Protein AF-A0A926H0K3-F1 (afdb_monomer)

Radius of gyration: 23.94 Å; Cα contacts (8 Å, |Δi|>4): 27; chains: 1; bounding box: 61×42×63 Å

Secondary structure (DSSP, 8-state):
-PPPP-PPPP--HHHHHHHHHHHHHHHHHHHHHHHHHHHHHHHHHHHHHHH-HHHHT-EETTEEHHHHHHHHHHHHHHHHHHHHHHHHHHHHHHHHHHHHHHHH--

Structure (mmCIF, N/CA/C/O backbone):
data_AF-A0A926H0K3-F1
#
_entry.id   AF-A0A926H0K3-F1
#
loop_
_atom_site.group_PDB
_atom_site.id
_atom_site.type_symbol
_atom_site.label_atom_id
_atom_site.label_alt_id
_atom_site.label_comp_id
_atom_site.label_asym_id
_atom_site.label_entity_id
_atom_site.label_seq_id
_atom_site.pdbx_PDB_ins_code
_atom_site.Cartn_x
_atom_site.Cartn_y
_atom_site.Cartn_z
_atom_site.occupancy
_atom_site.B_iso_or_equiv
_atom_site.auth_seq_id
_atom_site.auth_comp_id
_atom_site.auth_asym_id
_atom_site.auth_atom_id
_atom_site.pdbx_PDB_model_num
ATOM 1 N N . MET A 1 1 ? 44.373 -32.037 -15.522 1.00 74.25 1 MET A N 1
ATOM 2 C CA . MET A 1 1 ? 44.263 -30.660 -16.043 1.00 74.25 1 MET A CA 1
ATOM 3 C C . MET A 1 1 ? 42.898 -30.154 -15.607 1.00 74.25 1 MET A C 1
ATOM 5 O O . MET A 1 1 ? 41.903 -30.671 -16.098 1.00 74.25 1 MET A O 1
ATOM 9 N N . LEU A 1 2 ? 42.830 -29.321 -14.566 1.00 75.38 2 LEU A N 1
ATOM 10 C CA . LEU A 1 2 ? 41.551 -28.773 -14.102 1.00 75.38 2 LEU A CA 1
ATOM 11 C C . LEU A 1 2 ? 41.115 -27.686 -15.096 1.00 75.38 2 LEU A C 1
ATOM 13 O O . LEU A 1 2 ? 41.982 -26.937 -15.546 1.00 75.38 2 LEU A O 1
ATOM 17 N N . PRO A 1 3 ? 39.831 -27.610 -15.486 1.00 78.00 3 PRO A N 1
ATOM 18 C CA . PRO A 1 3 ? 39.349 -26.497 -16.291 1.00 78.00 3 PRO A CA 1
ATOM 19 C C . PRO A 1 3 ? 39.615 -25.195 -15.532 1.00 78.00 3 PRO A C 1
ATOM 21 O O . PRO A 1 3 ? 39.280 -25.088 -14.352 1.00 78.00 3 PRO A O 1
ATOM 24 N N . GLU A 1 4 ? 40.247 -24.234 -16.206 1.00 79.44 4 GLU A N 1
ATOM 25 C CA . GLU A 1 4 ? 40.493 -22.900 -15.661 1.00 79.44 4 GLU A CA 1
ATOM 26 C C . GLU A 1 4 ? 39.182 -22.311 -15.104 1.00 79.44 4 GLU A C 1
ATOM 28 O O . GLU A 1 4 ? 38.129 -22.434 -15.749 1.00 79.44 4 GLU A O 1
ATOM 33 N N . PRO A 1 5 ? 39.202 -21.688 -13.912 1.00 79.88 5 PRO A N 1
ATOM 34 C CA . PRO A 1 5 ? 38.023 -21.032 -13.371 1.00 79.88 5 PRO A CA 1
ATOM 35 C C . PRO A 1 5 ? 37.562 -19.952 -14.355 1.00 79.88 5 PRO A C 1
ATOM 37 O O . PRO A 1 5 ? 38.339 -19.101 -14.782 1.00 79.88 5 PRO A O 1
ATOM 40 N N . ARG A 1 6 ? 36.280 -19.998 -14.738 1.00 77.75 6 ARG A N 1
ATOM 41 C CA . ARG A 1 6 ? 35.662 -18.996 -15.616 1.00 77.75 6 ARG A CA 1
ATOM 42 C C . ARG A 1 6 ? 35.858 -17.617 -14.980 1.00 77.75 6 ARG A C 1
ATOM 44 O O . ARG A 1 6 ? 35.232 -17.320 -13.966 1.00 77.75 6 ARG A O 1
ATOM 51 N N . GLN A 1 7 ? 36.726 -16.796 -15.566 1.00 76.19 7 GLN A N 1
ATOM 52 C CA . GLN A 1 7 ? 36.911 -15.417 -15.128 1.00 76.19 7 GLN A CA 1
ATOM 53 C C . GLN A 1 7 ? 35.569 -14.682 -15.286 1.00 76.19 7 GLN A C 1
ATOM 55 O O . GLN A 1 7 ? 34.966 -14.766 -16.363 1.00 76.19 7 GLN A O 1
ATOM 60 N N . PRO A 1 8 ? 35.059 -14.006 -14.242 1.00 72.19 8 PRO A N 1
ATOM 61 C CA . PRO A 1 8 ? 33.816 -13.257 -14.348 1.00 72.19 8 PRO A CA 1
ATOM 62 C C . PRO A 1 8 ? 33.982 -12.171 -15.413 1.00 72.19 8 PRO A C 1
ATOM 64 O O . PRO A 1 8 ? 34.919 -11.375 -15.363 1.00 72.19 8 PRO A O 1
ATOM 67 N N . THR A 1 9 ? 33.093 -12.164 -16.407 1.00 77.19 9 THR A N 1
ATOM 68 C CA . THR A 1 9 ? 33.101 -11.159 -17.471 1.00 77.19 9 THR A CA 1
ATOM 69 C C . THR A 1 9 ? 32.980 -9.767 -16.842 1.00 77.19 9 THR A C 1
ATOM 71 O O . THR A 1 9 ? 32.042 -9.544 -16.072 1.00 77.19 9 THR A O 1
ATOM 74 N N . PRO A 1 10 ? 33.900 -8.830 -17.137 1.00 77.06 10 PRO A N 1
ATOM 75 C CA . PRO A 1 10 ? 33.802 -7.464 -16.644 1.00 77.06 10 PRO A CA 1
ATOM 76 C C . PRO A 1 10 ? 32.465 -6.842 -17.061 1.00 77.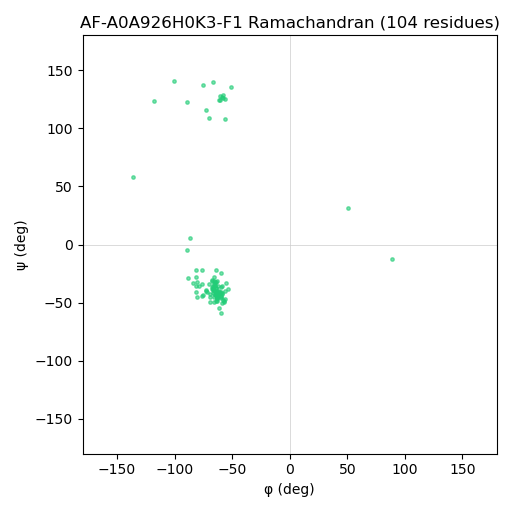06 10 PRO A C 1
ATOM 78 O O . PRO A 1 10 ? 32.115 -6.842 -18.240 1.00 77.06 10 PRO A O 1
ATOM 81 N N . ILE A 1 11 ? 31.703 -6.340 -16.088 1.00 75.56 11 ILE A N 1
ATOM 82 C CA . ILE A 1 11 ? 30.434 -5.650 -16.333 1.00 75.56 11 ILE A CA 1
ATOM 83 C C . ILE A 1 11 ? 30.757 -4.301 -16.986 1.00 75.56 11 ILE A C 1
ATOM 85 O O . ILE A 1 11 ? 31.283 -3.409 -16.322 1.00 75.56 11 ILE A O 1
ATOM 89 N N . ASP A 1 12 ? 30.456 -4.153 -18.276 1.00 84.62 12 ASP A N 1
ATOM 90 C CA . ASP A 1 12 ? 30.689 -2.906 -19.008 1.00 84.62 12 ASP A CA 1
ATOM 91 C C . ASP A 1 12 ? 29.667 -1.829 -18.580 1.00 84.62 12 ASP A C 1
ATOM 93 O O . ASP A 1 12 ? 28.463 -1.995 -18.829 1.00 84.62 12 ASP A O 1
ATOM 97 N N . PRO A 1 13 ? 30.115 -0.716 -17.958 1.00 75.38 13 PRO A N 1
ATOM 98 C CA . PRO A 1 13 ? 29.241 0.349 -17.471 1.00 75.38 13 PRO A CA 1
ATOM 99 C C . PRO A 1 13 ? 28.387 1.001 -18.568 1.00 75.38 13 PRO A C 1
ATOM 101 O O . PRO A 1 13 ? 27.302 1.500 -18.252 1.00 75.38 13 PRO A O 1
ATOM 104 N N . ALA A 1 14 ? 28.812 0.962 -19.838 1.00 77.31 14 ALA A N 1
ATOM 105 C CA . ALA A 1 14 ? 28.023 1.476 -20.958 1.00 77.31 14 ALA A CA 1
ATOM 106 C C . ALA A 1 14 ? 26.725 0.672 -21.176 1.00 77.31 14 ALA A C 1
ATOM 108 O O . ALA A 1 14 ? 25.690 1.243 -21.523 1.00 77.31 14 ALA A O 1
ATOM 109 N N . THR A 1 15 ? 26.747 -0.634 -20.896 1.00 75.62 15 THR A N 1
ATOM 110 C CA . THR A 1 15 ? 25.571 -1.524 -20.939 1.00 75.62 15 THR A CA 1
ATOM 111 C C . THR A 1 15 ? 24.735 -1.488 -19.659 1.00 75.62 15 THR A C 1
ATOM 113 O O . THR A 1 15 ? 23.511 -1.616 -19.717 1.00 75.62 15 THR A O 1
ATOM 116 N N . THR A 1 16 ? 25.353 -1.289 -18.492 1.00 76.25 16 THR A N 1
ATOM 117 C CA . THR A 1 16 ? 24.654 -1.338 -17.193 1.00 76.25 16 THR A CA 1
ATOM 118 C C . THR A 1 16 ? 23.879 -0.058 -16.888 1.00 76.25 16 THR A C 1
ATOM 120 O O . THR A 1 16 ? 22.798 -0.121 -16.306 1.00 76.25 16 THR A O 1
ATOM 123 N N . ALA A 1 17 ? 24.392 1.110 -17.287 1.00 77.81 17 ALA A N 1
ATOM 124 C CA . ALA A 1 17 ? 23.756 2.403 -17.026 1.00 77.81 17 ALA A CA 1
ATOM 125 C C . ALA A 1 17 ? 22.314 2.528 -17.575 1.00 77.81 17 ALA A C 1
ATOM 127 O O . ALA A 1 17 ? 21.421 2.905 -16.807 1.00 77.81 17 ALA A O 1
ATOM 128 N N . PRO A 1 18 ? 22.020 2.193 -18.850 1.00 75.06 18 PRO A N 1
ATOM 129 C CA . PRO A 1 18 ? 20.649 2.229 -19.358 1.00 75.06 18 PRO A CA 1
ATOM 130 C C . PRO A 1 18 ? 19.751 1.180 -18.687 1.00 75.06 18 PRO A C 1
ATOM 132 O O . PRO A 1 18 ? 18.590 1.477 -18.403 1.00 75.06 18 PRO A O 1
ATOM 135 N N . LEU A 1 19 ? 20.286 -0.003 -18.359 1.00 70.50 19 LEU A N 1
ATOM 136 C CA . LEU A 1 19 ? 19.555 -1.058 -17.652 1.00 70.50 19 LEU A CA 1
ATOM 137 C C . LEU A 1 19 ? 19.141 -0.608 -16.244 1.00 70.50 19 LEU A C 1
ATOM 139 O O . LEU A 1 19 ? 17.972 -0.705 -15.876 1.00 70.50 19 LEU A O 1
ATOM 143 N N . VAL A 1 20 ? 20.073 -0.048 -15.473 1.00 73.69 20 VAL A N 1
ATOM 144 C CA . VAL A 1 20 ? 19.811 0.477 -14.127 1.00 73.69 20 VAL A CA 1
ATOM 145 C C . VAL A 1 20 ? 18.816 1.635 -14.185 1.00 73.69 20 VAL A C 1
ATOM 147 O O . VAL A 1 20 ? 17.902 1.688 -13.367 1.00 73.69 20 VAL A O 1
ATOM 150 N N . ARG A 1 21 ? 18.910 2.521 -15.184 1.00 69.88 21 ARG A N 1
ATOM 151 C CA . ARG A 1 21 ? 17.959 3.631 -15.368 1.00 69.88 21 ARG A CA 1
ATOM 152 C C . ARG A 1 21 ? 16.556 3.145 -15.752 1.00 69.88 21 ARG A C 1
ATOM 154 O O . ARG A 1 21 ? 15.572 3.704 -15.268 1.00 69.88 21 ARG A O 1
ATOM 161 N N . ALA A 1 22 ? 16.456 2.086 -16.557 1.00 67.12 22 ALA A N 1
ATOM 162 C CA . ALA A 1 22 ? 15.193 1.422 -16.875 1.00 67.12 22 ALA A CA 1
ATOM 163 C C . ALA A 1 22 ? 14.582 0.736 -15.640 1.00 67.12 22 ALA A C 1
ATOM 165 O O . ALA A 1 22 ? 13.381 0.864 -15.405 1.00 67.12 22 ALA A O 1
ATOM 166 N N . ILE A 1 23 ? 15.400 0.075 -14.814 1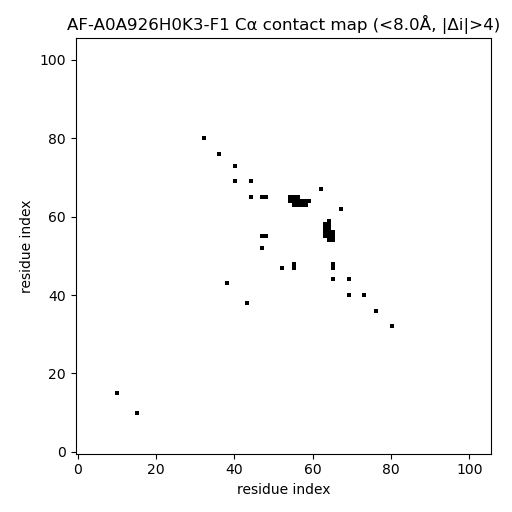.00 66.56 23 ILE A N 1
ATOM 167 C CA . ILE A 1 23 ? 14.967 -0.549 -13.554 1.00 66.56 23 ILE A CA 1
ATOM 168 C C . ILE A 1 23 ? 14.516 0.520 -12.547 1.00 66.56 23 ILE A C 1
ATOM 170 O O . ILE A 1 23 ? 13.407 0.437 -12.024 1.00 66.56 23 ILE A O 1
ATOM 174 N N . MET A 1 24 ? 15.315 1.566 -12.320 1.00 70.69 24 MET A N 1
ATOM 175 C CA . MET A 1 24 ? 15.011 2.645 -11.370 1.00 70.69 24 MET A CA 1
ATOM 176 C C . MET A 1 24 ? 13.769 3.449 -11.776 1.00 70.69 24 MET A C 1
ATOM 178 O O . MET A 1 24 ? 12.916 3.730 -10.932 1.00 70.69 24 MET A O 1
ATOM 182 N N . GLY A 1 25 ? 13.611 3.766 -13.067 1.00 63.47 25 GLY A N 1
ATOM 183 C CA . GLY A 1 25 ? 12.410 4.434 -13.578 1.00 63.47 25 GLY A CA 1
ATOM 184 C C . GLY A 1 25 ? 11.137 3.596 -13.401 1.00 63.47 25 GLY A C 1
ATOM 185 O O . GLY A 1 25 ? 10.060 4.146 -13.168 1.00 63.47 25 GLY A O 1
ATOM 186 N N . ARG A 1 26 ? 11.263 2.263 -13.446 1.00 59.12 26 ARG A N 1
ATOM 187 C CA . ARG A 1 26 ? 10.154 1.317 -13.236 1.00 59.12 26 ARG A CA 1
ATOM 188 C C . ARG A 1 26 ? 9.854 1.075 -11.752 1.00 59.12 26 ARG A C 1
ATOM 190 O O . ARG A 1 26 ? 8.689 0.970 -11.375 1.00 59.12 26 ARG A O 1
ATOM 197 N N . GLN A 1 27 ? 10.870 1.063 -10.889 1.00 66.50 27 GLN A N 1
ATOM 198 C CA . GLN A 1 27 ? 10.712 0.834 -9.447 1.00 66.50 27 GLN A CA 1
ATOM 199 C C . GLN A 1 27 ? 10.167 2.051 -8.688 1.00 66.50 27 GLN A C 1
ATOM 201 O O . GLN A 1 27 ? 9.541 1.878 -7.645 1.00 66.50 27 GLN A O 1
ATOM 206 N N . ALA A 1 28 ? 10.300 3.268 -9.227 1.00 66.62 28 ALA A N 1
ATOM 207 C CA . ALA A 1 28 ? 9.799 4.482 -8.578 1.00 66.62 28 ALA A CA 1
ATOM 208 C C . ALA A 1 28 ? 8.283 4.440 -8.312 1.00 66.62 28 ALA A C 1
ATOM 210 O O . ALA A 1 28 ? 7.832 4.793 -7.224 1.00 66.62 28 ALA A O 1
ATOM 211 N N . ARG A 1 29 ? 7.485 3.939 -9.265 1.00 67.75 29 ARG A N 1
ATOM 212 C CA . ARG A 1 29 ? 6.0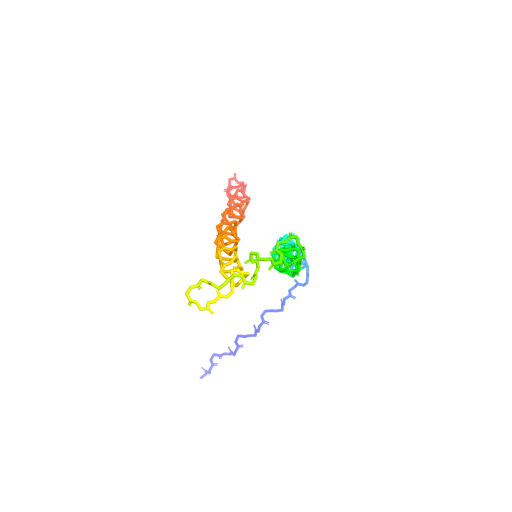33 3.756 -9.070 1.00 67.75 29 ARG A CA 1
ATOM 213 C C . ARG A 1 29 ? 5.709 2.674 -8.045 1.00 67.75 29 ARG A C 1
ATOM 215 O O . ARG A 1 29 ? 4.692 2.770 -7.365 1.00 67.75 29 ARG A O 1
ATOM 222 N N . LEU A 1 30 ? 6.556 1.659 -7.936 1.00 68.31 30 LEU A N 1
ATOM 223 C CA . LEU A 1 30 ? 6.400 0.562 -6.987 1.00 68.31 30 LEU A CA 1
ATOM 224 C C . LEU A 1 30 ? 6.626 1.069 -5.561 1.00 68.31 30 LEU A C 1
ATOM 226 O O . LEU A 1 30 ? 5.751 0.925 -4.709 1.00 68.31 30 LEU A O 1
ATOM 230 N N . SER A 1 31 ? 7.729 1.787 -5.354 1.00 72.06 31 SER A N 1
ATOM 231 C CA . SER A 1 31 ? 8.039 2.461 -4.095 1.00 72.06 31 SER A CA 1
ATOM 232 C C . SER A 1 31 ? 6.970 3.488 -3.721 1.00 72.06 31 SER A C 1
ATOM 234 O O . SER A 1 31 ? 6.552 3.529 -2.569 1.00 72.06 31 SER A O 1
ATOM 236 N N . LEU A 1 32 ? 6.458 4.266 -4.684 1.00 75.06 32 LEU A N 1
ATOM 237 C CA . LEU A 1 32 ? 5.417 5.266 -4.428 1.00 75.06 32 LEU A CA 1
ATOM 238 C C . LEU A 1 32 ? 4.085 4.634 -3.999 1.00 75.06 32 LEU A C 1
ATOM 240 O O . LEU A 1 32 ? 3.376 5.192 -3.166 1.00 75.06 32 LEU A O 1
ATOM 244 N N . ARG A 1 33 ? 3.745 3.452 -4.524 1.00 74.50 33 ARG A N 1
ATOM 245 C CA . ARG A 1 33 ? 2.533 2.730 -4.112 1.00 74.50 33 ARG A CA 1
ATOM 246 C C . ARG A 1 33 ? 2.680 2.071 -2.756 1.00 74.50 33 ARG A C 1
ATOM 248 O O . ARG A 1 33 ? 1.763 2.177 -1.951 1.00 74.50 33 ARG A O 1
ATOM 255 N N . VAL A 1 34 ? 3.817 1.430 -2.488 1.00 77.88 34 VAL A N 1
ATOM 256 C CA . VAL A 1 34 ? 4.116 0.889 -1.154 1.00 77.88 34 VAL A CA 1
ATOM 257 C C . VAL A 1 34 ? 4.085 2.018 -0.122 1.00 77.88 34 VAL A C 1
ATOM 259 O O . VAL A 1 34 ? 3.457 1.871 0.924 1.00 77.88 34 VAL A O 1
ATOM 262 N N . ALA A 1 35 ? 4.665 3.174 -0.456 1.00 82.06 35 ALA A N 1
ATOM 263 C CA . ALA A 1 35 ? 4.577 4.374 0.365 1.00 82.06 35 ALA A CA 1
ATOM 264 C C . ALA A 1 35 ? 3.120 4.822 0.559 1.00 82.06 35 ALA A C 1
ATOM 266 O O . ALA A 1 35 ? 2.718 5.060 1.690 1.00 82.06 35 ALA A O 1
ATOM 267 N N . ALA A 1 36 ? 2.298 4.870 -0.494 1.00 82.06 36 ALA A N 1
ATOM 268 C CA . ALA A 1 36 ? 0.884 5.234 -0.377 1.00 82.06 36 ALA A CA 1
ATOM 269 C C . ALA A 1 36 ? 0.089 4.273 0.525 1.00 82.06 36 ALA A C 1
ATOM 271 O O . ALA A 1 36 ? -0.686 4.738 1.357 1.00 82.06 36 ALA A O 1
ATOM 272 N N . VAL A 1 37 ? 0.313 2.955 0.423 1.00 82.75 37 VAL A N 1
ATOM 273 C CA . VAL A 1 37 ? -0.284 1.962 1.338 1.00 82.75 37 VAL A CA 1
ATOM 274 C C . VAL A 1 37 ? 0.110 2.267 2.779 1.00 82.75 37 VAL A C 1
ATOM 276 O O . VAL A 1 37 ? -0.751 2.337 3.653 1.00 82.75 37 VAL A O 1
ATOM 279 N N . PHE A 1 38 ? 1.399 2.505 3.023 1.00 83.81 38 PHE A N 1
ATOM 280 C CA . PHE A 1 38 ? 1.895 2.863 4.348 1.00 83.81 38 PHE A CA 1
ATOM 281 C C . PHE A 1 38 ? 1.255 4.146 4.878 1.00 83.81 38 PHE A C 1
ATOM 283 O O . PHE A 1 38 ? 0.813 4.167 6.022 1.00 83.81 38 PHE A O 1
ATOM 290 N N . LEU A 1 39 ? 1.149 5.191 4.053 1.00 86.44 39 LEU A N 1
ATOM 291 C CA . LEU A 1 39 ? 0.504 6.446 4.439 1.00 86.44 39 LEU A CA 1
ATOM 292 C C . LEU A 1 39 ? -0.977 6.224 4.771 1.00 86.44 39 LEU A C 1
ATOM 294 O O . LEU A 1 39 ? -1.446 6.728 5.786 1.00 86.44 39 LEU A O 1
ATOM 298 N N . VAL A 1 40 ? -1.705 5.423 3.988 1.00 84.25 40 VAL A N 1
ATOM 299 C CA . VAL A 1 40 ? -3.107 5.079 4.28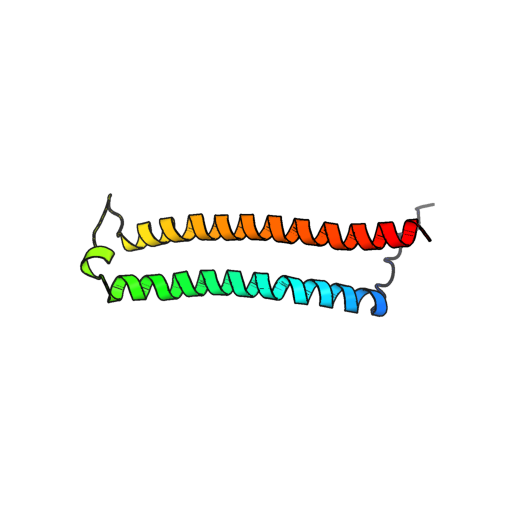4 1.00 84.25 40 VAL A CA 1
ATOM 300 C C . VAL A 1 40 ? -3.234 4.339 5.615 1.00 84.25 40 VAL A C 1
ATOM 302 O O . VAL A 1 40 ? -4.145 4.640 6.376 1.00 84.25 40 VAL A O 1
ATOM 305 N N . LEU A 1 41 ? -2.331 3.412 5.941 1.00 82.38 41 LEU A N 1
ATOM 306 C CA . LEU A 1 41 ? -2.365 2.702 7.226 1.00 82.38 41 LEU A CA 1
ATOM 307 C C . LEU A 1 41 ? -2.013 3.634 8.396 1.00 82.38 41 LEU A C 1
ATOM 309 O O . LEU A 1 41 ? -2.713 3.644 9.410 1.00 82.38 41 LEU A O 1
ATOM 313 N N . ILE A 1 42 ? -0.960 4.443 8.234 1.00 86.94 42 ILE A N 1
ATOM 314 C CA . ILE A 1 42 ? -0.476 5.392 9.245 1.00 86.94 42 ILE A CA 1
ATOM 315 C C . ILE A 1 42 ? -1.528 6.456 9.545 1.00 86.94 42 ILE A C 1
ATOM 317 O O . ILE A 1 42 ? -1.745 6.764 10.713 1.00 86.94 42 ILE A O 1
ATOM 321 N N . PHE A 1 43 ? -2.183 7.013 8.524 1.00 86.81 43 PHE A N 1
ATOM 322 C CA . PHE A 1 43 ? -3.186 8.063 8.706 1.00 86.81 43 PHE A CA 1
ATOM 323 C C . PHE A 1 43 ? -4.594 7.515 8.924 1.00 86.81 43 PHE A C 1
ATOM 325 O O . PHE A 1 43 ? -5.380 8.136 9.630 1.00 86.81 43 PHE A O 1
ATOM 332 N N . GLY A 1 44 ? -4.920 6.345 8.380 1.00 83.81 44 GLY A N 1
ATOM 333 C CA . GLY A 1 44 ? -6.244 5.738 8.501 1.00 83.81 44 GLY A CA 1
ATOM 334 C C . GLY A 1 44 ? -6.601 5.390 9.942 1.00 83.81 44 GLY A C 1
ATOM 335 O O . GLY A 1 44 ? -7.716 5.670 10.373 1.00 83.81 44 GLY A O 1
ATOM 336 N N . LEU A 1 45 ? -5.651 4.858 10.717 1.00 82.44 45 LEU A N 1
ATOM 337 C CA . LEU A 1 45 ? -5.852 4.555 12.138 1.00 82.44 45 LEU A CA 1
ATOM 338 C C . LEU A 1 45 ? -6.224 5.791 12.983 1.00 82.44 45 LEU A C 1
ATOM 340 O O . LEU A 1 45 ? -7.296 5.784 13.595 1.00 82.44 45 LEU A O 1
ATOM 344 N N . PRO A 1 46 ? -5.403 6.859 13.036 1.00 84.50 46 PRO A N 1
ATOM 345 C CA . PRO A 1 46 ? -5.736 8.060 13.790 1.00 84.50 46 PRO A CA 1
ATOM 346 C C . PRO A 1 46 ? -6.959 8.777 13.218 1.00 84.50 46 PRO A C 1
ATOM 348 O O . PRO A 1 46 ? -7.744 9.300 14.000 1.00 84.50 46 PRO A O 1
ATOM 351 N N . LEU A 1 47 ? -7.180 8.757 11.898 1.00 83.88 47 LEU A N 1
ATOM 352 C CA . LEU A 1 47 ? -8.353 9.382 11.284 1.00 83.88 47 LEU A CA 1
ATOM 353 C C . LEU A 1 47 ? -9.657 8.683 11.699 1.00 83.88 47 LEU A C 1
ATOM 355 O O . LEU A 1 47 ? -10.605 9.357 12.093 1.00 83.88 47 LEU A O 1
ATOM 359 N N . VAL A 1 48 ? -9.697 7.346 11.683 1.00 82.88 48 VAL A N 1
ATOM 360 C CA . VAL A 1 48 ? -10.852 6.566 12.167 1.00 82.88 48 VAL A CA 1
ATOM 361 C C . VAL A 1 48 ? -11.051 6.766 13.668 1.00 82.88 48 VAL A C 1
ATOM 363 O O . VAL A 1 48 ? -12.177 6.979 14.114 1.00 82.88 48 VAL A O 1
ATOM 366 N N . ASN A 1 49 ? -9.969 6.754 14.450 1.00 82.62 49 ASN A N 1
ATOM 367 C CA . ASN A 1 49 ? -10.049 6.954 15.896 1.00 82.62 49 ASN A CA 1
ATOM 368 C C . ASN A 1 49 ? -10.481 8.383 16.276 1.00 82.62 49 ASN A C 1
ATOM 370 O O . ASN A 1 49 ? -11.121 8.568 17.307 1.00 82.62 49 ASN A O 1
ATOM 374 N N . TRP A 1 50 ? -10.152 9.383 15.453 1.00 86.19 50 TRP A N 1
ATOM 375 C CA . TRP A 1 50 ? -10.543 10.778 15.659 1.00 86.19 50 TRP A CA 1
ATOM 376 C C . TRP A 1 50 ? -11.982 11.060 15.212 1.00 86.19 50 TRP A C 1
ATOM 378 O O . TRP A 1 50 ? -12.732 11.690 15.953 1.00 86.19 50 TRP A O 1
ATOM 388 N N . LEU A 1 51 ? -12.390 10.570 14.036 1.00 84.81 51 LEU A N 1
ATOM 389 C CA . LEU A 1 51 ? -13.733 10.808 13.491 1.00 84.81 51 LEU A CA 1
ATOM 390 C C . LEU A 1 51 ? -14.809 9.950 14.165 1.00 84.81 51 LEU A C 1
ATOM 392 O O . LEU A 1 51 ? -15.952 10.385 14.289 1.00 84.81 51 LEU A O 1
ATOM 396 N N . LEU A 1 52 ? -14.472 8.722 14.570 1.00 85.31 52 LEU A N 1
ATOM 397 C CA . LEU A 1 52 ? -15.432 7.729 15.058 1.00 85.31 52 LEU A CA 1
ATOM 398 C C . LEU A 1 52 ? -14.918 7.000 16.319 1.00 85.31 52 LEU A C 1
ATOM 400 O O . LEU A 1 52 ? -14.838 5.769 16.322 1.00 85.31 52 LEU A O 1
ATOM 404 N N . PRO A 1 53 ? -14.601 7.711 17.420 1.00 79.62 53 PRO A N 1
ATOM 405 C CA . PRO A 1 53 ? -14.001 7.112 18.619 1.00 79.62 53 PRO A CA 1
ATOM 406 C C . PRO A 1 53 ? -14.871 6.012 19.249 1.00 79.62 53 PRO A C 1
ATOM 408 O O . PRO A 1 53 ? -14.352 4.984 19.684 1.00 79.62 53 PRO A O 1
ATOM 411 N N . GLY A 1 54 ? -16.199 6.183 19.235 1.00 80.81 54 GLY A N 1
ATOM 412 C CA . GLY A 1 54 ? -17.139 5.172 19.734 1.00 80.81 54 GLY A CA 1
ATOM 413 C C . GLY A 1 54 ? -17.108 3.875 18.921 1.00 80.81 54 GLY A C 1
ATOM 414 O O . GLY A 1 54 ? -17.148 2.787 19.486 1.00 80.81 54 GLY A O 1
ATOM 415 N N . VAL A 1 55 ? -16.952 3.977 17.599 1.00 77.62 55 VAL A N 1
ATOM 416 C CA . VAL A 1 55 ? -16.864 2.821 16.692 1.00 77.62 55 VAL A CA 1
ATOM 417 C C . VAL A 1 55 ? -15.487 2.167 16.796 1.00 77.62 55 VAL A C 1
ATOM 419 O O . VAL A 1 55 ? -15.393 0.952 16.927 1.00 77.62 55 VAL A O 1
ATOM 422 N N . ALA A 1 56 ? -14.418 2.964 16.817 1.00 81.00 56 ALA A N 1
ATOM 423 C CA . ALA A 1 56 ? -13.032 2.510 16.901 1.00 81.00 56 ALA A CA 1
ATOM 424 C C . ALA A 1 56 ? -12.758 1.623 18.134 1.00 81.00 56 ALA A C 1
ATOM 426 O O . ALA A 1 56 ? -12.057 0.610 18.046 1.00 81.00 56 ALA A O 1
ATOM 427 N N . GLN A 1 57 ? -13.345 1.979 19.280 1.00 82.62 57 GLN A N 1
ATOM 428 C CA . GLN A 1 57 ? -13.224 1.217 20.528 1.00 82.62 57 GLN A CA 1
ATOM 429 C C . GLN A 1 57 ? -14.294 0.135 20.703 1.00 82.62 57 GLN A C 1
ATOM 431 O O . GLN A 1 57 ? -14.215 -0.645 21.656 1.00 82.62 57 GLN A O 1
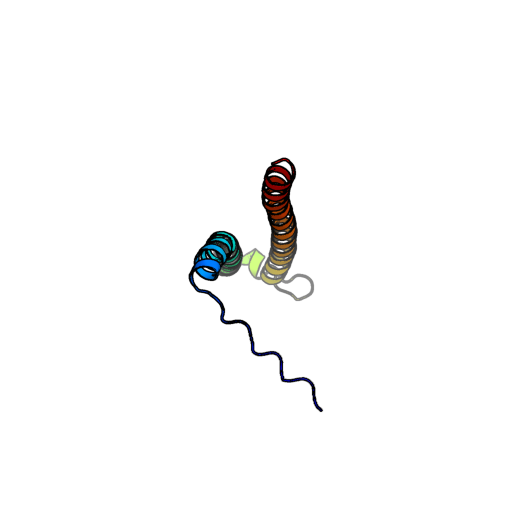ATOM 436 N N . THR A 1 58 ? -15.270 0.045 19.794 1.00 87.06 58 THR A N 1
ATOM 437 C CA . THR A 1 58 ? -16.276 -1.018 19.848 1.00 87.06 58 THR A CA 1
ATOM 438 C C . THR A 1 58 ? -15.579 -2.365 19.707 1.00 87.06 58 THR A C 1
ATOM 440 O O . THR A 1 58 ? -14.834 -2.602 18.754 1.00 87.06 58 THR A O 1
ATOM 443 N N . ARG A 1 59 ? -15.803 -3.255 20.675 1.00 87.19 59 ARG A N 1
ATOM 444 C CA . ARG A 1 59 ? -15.228 -4.600 20.666 1.00 87.19 59 ARG A CA 1
ATOM 445 C C . ARG A 1 59 ? -16.163 -5.543 19.926 1.00 87.19 59 ARG A C 1
ATOM 447 O O . ARG A 1 59 ? -17.308 -5.715 20.327 1.00 87.19 59 ARG A O 1
ATOM 454 N N . VAL A 1 60 ? -15.651 -6.194 18.892 1.00 87.44 60 VAL A N 1
ATOM 455 C CA . VAL A 1 60 ? -16.334 -7.264 18.162 1.00 87.44 60 VAL A CA 1
ATOM 456 C C . VAL A 1 60 ? -15.508 -8.532 18.313 1.00 87.44 60 VAL A C 1
ATOM 458 O O . VAL A 1 60 ? -14.309 -8.536 18.047 1.00 87.44 60 VAL A O 1
ATOM 461 N N . PHE A 1 61 ? -16.135 -9.589 18.837 1.00 87.19 61 PHE A N 1
ATOM 462 C CA . PHE A 1 61 ? -15.461 -10.844 19.206 1.00 87.19 61 PHE A CA 1
ATOM 463 C C . PHE A 1 61 ? -14.210 -10.646 20.089 1.00 87.19 61 PHE A C 1
ATOM 465 O O . PHE A 1 61 ? -13.250 -11.402 20.005 1.00 87.19 61 PHE A O 1
ATOM 472 N N . GLY A 1 62 ? -14.204 -9.604 20.930 1.00 83.88 62 GLY A N 1
ATOM 473 C CA . GLY A 1 62 ? -13.083 -9.265 21.816 1.00 83.88 62 GLY 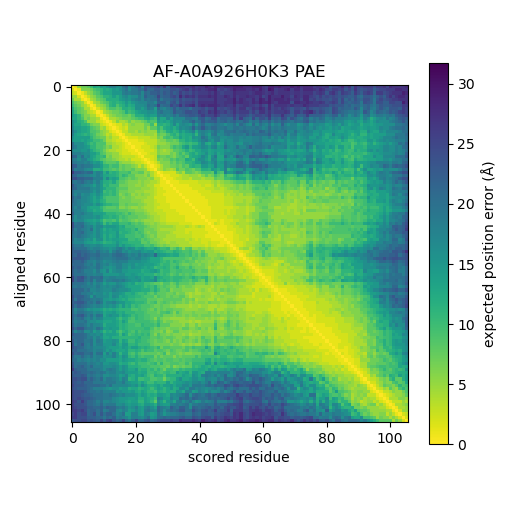A CA 1
ATOM 474 C C . GLY A 1 62 ? -12.026 -8.331 21.212 1.00 83.88 62 GLY A C 1
ATOM 475 O O . GLY A 1 62 ? -11.243 -7.751 21.968 1.00 83.88 62 GLY A O 1
ATOM 476 N N . PHE A 1 63 ? -12.050 -8.096 19.896 1.00 83.94 63 PHE A N 1
ATOM 477 C CA . PHE A 1 63 ? -11.103 -7.227 19.193 1.00 83.94 63 PHE A CA 1
ATOM 478 C C . PHE A 1 63 ? -11.702 -5.842 18.908 1.00 83.94 63 PHE A C 1
ATOM 480 O O . PHE A 1 63 ? -12.883 -5.749 18.574 1.00 83.94 63 PHE A O 1
ATOM 487 N N . PRO A 1 64 ? -10.926 -4.750 19.027 1.00 86.38 64 PRO A N 1
ATOM 488 C CA . PRO A 1 64 ? -11.415 -3.420 18.683 1.00 86.38 64 PRO A CA 1
ATOM 489 C C . PRO A 1 64 ? -11.682 -3.317 17.178 1.00 86.38 64 PRO A C 1
ATOM 491 O O . PRO A 1 64 ? -10.895 -3.808 16.364 1.00 86.38 64 PRO A O 1
ATOM 494 N N . LEU A 1 65 ? -12.770 -2.646 16.799 1.00 84.38 65 LEU A N 1
ATOM 495 C CA . LEU A 1 65 ? -13.199 -2.503 15.405 1.00 84.38 65 LEU A CA 1
ATOM 496 C C . LEU A 1 65 ? -12.114 -1.901 14.513 1.00 84.38 65 LEU A C 1
ATOM 498 O O . LEU A 1 65 ? -11.974 -2.289 13.359 1.00 84.38 65 LEU A O 1
ATOM 502 N N . THR A 1 66 ? -11.301 -1.007 15.071 1.00 83.88 66 THR A N 1
ATOM 503 C CA . THR A 1 66 ? -10.124 -0.431 14.416 1.00 83.88 66 THR A CA 1
ATOM 504 C C . THR A 1 66 ? -9.163 -1.494 13.873 1.00 83.88 66 THR A C 1
ATOM 506 O O . THR A 1 66 ? -8.626 -1.341 12.779 1.00 83.88 66 THR A O 1
ATOM 509 N N . TRP A 1 67 ? -8.970 -2.596 14.602 1.00 82.94 67 TRP A N 1
ATOM 510 C CA . TRP A 1 67 ? -8.111 -3.706 14.179 1.00 82.94 67 TRP A CA 1
ATOM 511 C C . TRP A 1 67 ? -8.736 -4.519 13.044 1.00 82.94 67 TRP A C 1
ATOM 513 O O . TRP A 1 67 ? -8.049 -4.899 12.098 1.00 82.94 67 TRP A O 1
ATOM 523 N N . LEU A 1 68 ? -10.050 -4.749 13.108 1.00 83.19 68 LEU A N 1
ATOM 524 C CA . LEU A 1 68 ? -10.793 -5.402 12.029 1.00 83.19 68 LEU A CA 1
ATOM 525 C C . LEU A 1 68 ? -10.783 -4.549 10.762 1.00 83.19 68 LEU A C 1
ATOM 527 O O . LEU A 1 68 ? -10.533 -5.066 9.679 1.00 83.19 68 LEU A O 1
ATOM 531 N N . PHE A 1 69 ? -10.986 -3.240 10.902 1.00 81.56 69 PHE A N 1
ATOM 532 C CA . PHE A 1 69 ? -10.905 -2.292 9.800 1.00 81.56 69 PHE A CA 1
ATOM 533 C C . PHE A 1 69 ? -9.516 -2.311 9.161 1.00 81.56 69 PHE A C 1
ATOM 535 O O . PHE A 1 69 ? -9.409 -2.398 7.942 1.00 81.56 69 PHE A O 1
ATOM 542 N N . LEU A 1 70 ? -8.454 -2.321 9.975 1.00 84.00 70 LEU A N 1
ATOM 543 C CA . LEU A 1 70 ? -7.083 -2.448 9.490 1.00 84.00 70 LEU A CA 1
ATOM 544 C C . LEU A 1 70 ? -6.895 -3.727 8.665 1.00 84.00 70 LEU A C 1
ATOM 546 O O . LEU A 1 70 ? -6.379 -3.655 7.554 1.00 84.00 70 LEU A O 1
ATOM 550 N N . ALA A 1 71 ? -7.349 -4.878 9.168 1.00 83.12 71 ALA A N 1
ATOM 551 C CA . ALA A 1 71 ? -7.242 -6.152 8.458 1.00 83.12 71 ALA A CA 1
ATOM 552 C C . ALA A 1 71 ? -8.042 -6.153 7.142 1.00 83.12 71 ALA A C 1
ATOM 554 O O . ALA A 1 71 ? -7.512 -6.537 6.096 1.00 83.12 71 ALA A O 1
ATOM 555 N N . VAL A 1 72 ? -9.288 -5.670 7.180 1.00 83.62 72 VAL A N 1
ATOM 556 C CA . VAL A 1 72 ? -10.174 -5.565 6.011 1.00 83.62 72 VAL A CA 1
ATOM 557 C C . VAL A 1 72 ? -9.623 -4.604 4.971 1.00 83.62 72 VAL A C 1
ATOM 559 O O . VAL A 1 72 ? -9.849 -4.838 3.795 1.00 83.62 72 VAL A O 1
ATOM 562 N N . LEU A 1 73 ? -8.907 -3.548 5.357 1.00 81.50 73 LEU A N 1
ATOM 563 C CA . LEU A 1 73 ? -8.296 -2.627 4.400 1.00 81.50 73 LEU A CA 1
ATOM 564 C C . LEU A 1 73 ? -6.971 -3.179 3.859 1.00 81.50 73 LEU A C 1
ATOM 566 O O . LEU A 1 73 ? -6.710 -3.095 2.662 1.00 81.50 73 LEU A O 1
ATOM 570 N N . PHE A 1 74 ? -6.151 -3.782 4.721 1.00 82.81 74 PHE A N 1
ATOM 571 C CA . PHE A 1 74 ? -4.818 -4.280 4.384 1.00 82.81 74 PHE A CA 1
ATOM 572 C C . PHE A 1 74 ? -4.846 -5.407 3.342 1.00 82.81 74 PHE A C 1
ATOM 574 O O . PHE A 1 74 ? -4.087 -5.379 2.370 1.00 82.81 74 PHE A O 1
ATOM 581 N N . TYR A 1 75 ? -5.740 -6.383 3.500 1.00 81.75 75 TYR A N 1
ATOM 582 C CA . TYR A 1 75 ? -5.850 -7.521 2.579 1.00 81.75 75 TYR A CA 1
ATOM 583 C C . TYR A 1 75 ? -6.202 -7.136 1.126 1.00 81.75 75 TYR A C 1
ATOM 585 O O . TYR A 1 75 ? -5.448 -7.480 0.219 1.00 81.75 75 TYR A O 1
ATOM 593 N N . PRO A 1 76 ? -7.287 -6.398 0.839 1.00 81.75 76 PRO A N 1
ATOM 594 C CA . PRO A 1 76 ? -7.607 -5.988 -0.524 1.00 81.75 76 PRO A CA 1
ATOM 595 C C . PRO A 1 76 ? -6.573 -5.016 -1.088 1.00 81.75 76 PRO A C 1
ATOM 597 O O . PRO A 1 76 ? -6.304 -5.073 -2.286 1.00 81.75 76 PRO A O 1
ATOM 600 N N . LEU A 1 77 ? -5.938 -4.176 -0.259 1.00 79.06 77 LEU A N 1
ATOM 601 C CA . LEU A 1 77 ? -4.830 -3.337 -0.722 1.00 79.06 77 LEU A CA 1
ATOM 602 C C . LEU A 1 77 ? -3.642 -4.172 -1.189 1.00 79.06 77 LEU A C 1
ATOM 604 O O . LEU A 1 77 ? -3.122 -3.918 -2.273 1.00 79.06 77 LEU A O 1
ATOM 608 N N . THR A 1 78 ? -3.224 -5.176 -0.416 1.00 76.81 78 THR A N 1
ATOM 609 C CA . THR A 1 78 ? -2.117 -6.058 -0.819 1.00 76.81 78 THR A CA 1
ATOM 610 C C . THR A 1 78 ? -2.470 -6.864 -2.067 1.00 76.81 78 THR A C 1
ATOM 612 O O . THR A 1 78 ? -1.636 -7.001 -2.963 1.00 76.81 78 THR A O 1
ATOM 615 N N . TRP A 1 79 ? -3.720 -7.312 -2.193 1.00 78.81 79 TRP A N 1
ATOM 616 C CA . TRP A 1 79 ? -4.171 -8.047 -3.371 1.00 78.81 79 TRP A CA 1
ATOM 617 C C . TRP A 1 79 ? -4.244 -7.167 -4.625 1.00 78.81 79 TRP A C 1
ATOM 619 O O . TRP A 1 79 ? -3.762 -7.564 -5.685 1.00 78.81 79 TRP A O 1
ATOM 629 N N . ALA A 1 80 ? -4.756 -5.940 -4.500 1.00 80.44 80 ALA A N 1
ATOM 630 C CA . ALA A 1 80 ? -4.743 -4.948 -5.573 1.00 80.44 80 ALA A CA 1
ATOM 631 C C . ALA A 1 80 ? -3.308 -4.595 -5.992 1.00 80.44 80 ALA A C 1
ATOM 633 O O . ALA A 1 80 ? -3.024 -4.473 -7.185 1.00 80.44 80 ALA A O 1
ATOM 634 N N . LEU A 1 81 ? -2.391 -4.480 -5.026 1.00 73.25 81 LEU A N 1
ATOM 635 C CA . LEU A 1 81 ? -0.975 -4.222 -5.278 1.00 73.25 81 LEU A CA 1
ATOM 636 C C . LEU A 1 81 ? -0.321 -5.380 -6.046 1.00 73.25 81 LEU A C 1
ATOM 638 O O . LEU A 1 81 ? 0.405 -5.144 -7.011 1.00 73.25 81 LEU A O 1
ATOM 642 N N . SER A 1 82 ? -0.629 -6.620 -5.661 1.00 77.69 82 SER A N 1
ATOM 643 C CA . SER A 1 82 ? -0.176 -7.835 -6.343 1.00 77.69 82 SER A CA 1
ATOM 644 C C . SER A 1 82 ? -0.732 -7.936 -7.769 1.00 77.69 82 SER A C 1
ATOM 646 O O . SER A 1 82 ? 0.033 -8.110 -8.714 1.00 77.69 82 SER A O 1
ATOM 648 N N . GLY A 1 83 ? -2.039 -7.734 -7.964 1.00 76.50 83 GLY A N 1
ATOM 649 C CA . GLY A 1 83 ? -2.659 -7.777 -9.293 1.00 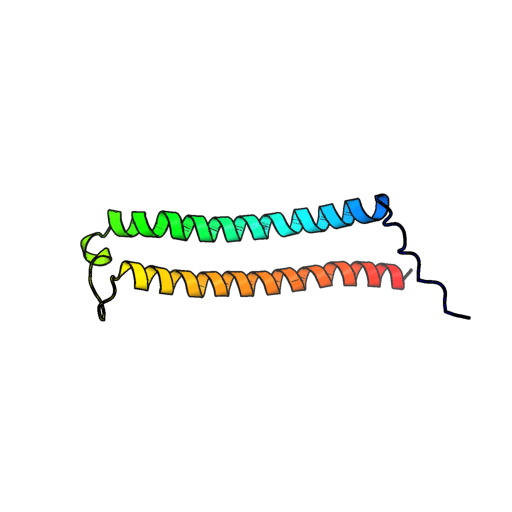76.50 83 GLY A CA 1
ATOM 650 C C . GLY A 1 83 ? -2.168 -6.661 -10.221 1.00 76.50 83 GLY A C 1
ATOM 651 O O . GLY A 1 83 ? -1.979 -6.880 -11.418 1.00 76.50 83 GLY A O 1
ATOM 652 N N . TYR A 1 84 ? -1.904 -5.471 -9.674 1.00 71.25 84 TYR A N 1
ATOM 653 C CA . TYR A 1 84 ? -1.254 -4.400 -10.422 1.00 71.25 84 TYR A CA 1
ATOM 654 C C . TYR A 1 84 ? 0.166 -4.805 -10.851 1.00 71.25 84 TYR A C 1
ATOM 656 O O . TYR A 1 84 ? 0.539 -4.587 -12.003 1.00 71.25 84 TYR A O 1
ATOM 664 N N . PHE A 1 85 ? 0.959 -5.378 -9.937 1.00 66.94 85 PHE A N 1
ATOM 665 C CA . PHE A 1 85 ? 2.332 -5.810 -10.212 1.00 66.94 85 PHE A CA 1
ATOM 666 C C . PHE A 1 85 ? 2.401 -6.784 -11.392 1.00 66.94 85 PHE A C 1
ATOM 668 O O . PHE A 1 85 ? 3.207 -6.586 -12.299 1.00 66.94 85 PHE A O 1
ATOM 675 N N . VAL A 1 86 ? 1.520 -7.787 -11.411 1.00 71.06 86 VAL A N 1
ATOM 676 C CA . VAL A 1 86 ? 1.439 -8.770 -12.502 1.00 71.06 86 VAL A CA 1
ATOM 677 C C . VAL A 1 86 ? 1.168 -8.078 -13.840 1.00 71.06 86 VAL A C 1
ATOM 679 O O . VAL A 1 86 ? 1.949 -8.223 -14.771 1.00 71.06 86 VAL A O 1
ATOM 682 N N . ARG A 1 87 ? 0.155 -7.206 -13.911 1.00 68.25 87 ARG A N 1
ATOM 683 C CA . ARG A 1 87 ? -0.190 -6.496 -15.159 1.00 68.25 87 ARG A CA 1
ATOM 684 C C . ARG A 1 87 ? 0.916 -5.580 -15.675 1.00 68.25 87 ARG A C 1
ATOM 686 O O . ARG A 1 87 ? 1.053 -5.392 -16.881 1.00 68.25 87 ARG A O 1
ATOM 693 N N . GLU A 1 88 ? 1.656 -4.944 -14.772 1.00 66.56 88 GLU A N 1
ATOM 694 C CA . GLU A 1 88 ? 2.798 -4.121 -15.171 1.00 66.56 88 GLU A CA 1
ATOM 695 C C . GLU A 1 88 ? 3.945 -4.989 -15.693 1.00 66.56 88 GLU A C 1
ATOM 697 O O . GLU A 1 88 ? 4.625 -4.575 -16.622 1.00 66.56 88 GLU A O 1
ATOM 702 N N . SER A 1 89 ? 4.128 -6.189 -15.139 1.00 60.75 89 SER A N 1
ATOM 703 C CA . SER A 1 89 ? 5.121 -7.158 -15.615 1.00 60.75 89 SER A CA 1
ATOM 704 C C . SER A 1 89 ? 4.822 -7.587 -17.057 1.00 60.75 89 SER A C 1
ATOM 706 O O . SER A 1 89 ? 5.721 -7.545 -17.895 1.00 60.75 89 SER A O 1
ATOM 708 N N . ASP A 1 90 ? 3.553 -7.859 -17.375 1.00 63.66 90 ASP A N 1
ATOM 709 C CA . ASP A 1 90 ? 3.123 -8.312 -18.709 1.00 63.66 90 ASP A CA 1
ATOM 710 C C . ASP A 1 90 ? 3.371 -7.253 -19.805 1.00 63.66 90 ASP A C 1
ATOM 712 O O . ASP A 1 90 ? 3.876 -7.553 -20.887 1.00 63.66 90 ASP A O 1
ATOM 716 N N . ARG A 1 91 ? 3.108 -5.969 -19.515 1.00 62.78 91 ARG A N 1
ATOM 717 C CA . ARG A 1 91 ? 3.335 -4.858 -20.469 1.00 62.78 91 ARG A CA 1
ATOM 718 C C . ARG A 1 91 ? 4.803 -4.654 -20.850 1.00 62.78 91 ARG A C 1
ATOM 720 O O . ARG A 1 91 ? 5.109 -4.029 -21.868 1.00 62.78 91 ARG A O 1
ATOM 727 N N . LEU A 1 92 ? 5.728 -5.129 -20.019 1.00 54.66 92 LEU A N 1
ATOM 728 C CA . LEU A 1 92 ? 7.161 -4.976 -20.255 1.00 54.66 92 LEU A CA 1
ATOM 729 C C . LEU A 1 92 ? 7.692 -6.003 -21.246 1.00 54.66 92 LEU A C 1
ATOM 731 O O . LEU A 1 92 ? 8.594 -5.676 -22.021 1.00 54.66 92 LEU A O 1
ATOM 735 N N . GLU A 1 93 ? 7.114 -7.199 -21.251 1.00 57.97 93 GLU A N 1
ATOM 736 C CA . GLU A 1 93 ? 7.447 -8.242 -22.216 1.00 57.97 93 GLU A CA 1
ATOM 737 C C . GLU A 1 93 ? 7.019 -7.828 -23.628 1.00 57.97 93 GLU A C 1
ATOM 739 O O . GLU A 1 93 ? 7.800 -7.970 -24.568 1.00 57.97 93 GLU A O 1
ATOM 744 N N . GLU A 1 94 ? 5.854 -7.185 -23.772 1.00 61.09 94 GLU A N 1
ATOM 745 C CA . GLU A 1 94 ? 5.352 -6.694 -25.066 1.00 61.09 94 GLU A CA 1
ATOM 746 C C . GLU A 1 94 ? 6.316 -5.704 -25.742 1.00 61.09 94 GLU A C 1
ATOM 748 O O . GLU A 1 94 ? 6.498 -5.736 -26.960 1.00 61.09 94 GLU A O 1
ATOM 753 N N . THR A 1 95 ? 6.998 -4.861 -24.958 1.00 59.19 95 THR A N 1
ATOM 754 C CA . THR A 1 95 ? 7.961 -3.886 -25.502 1.00 59.19 95 THR A CA 1
ATOM 755 C C . THR A 1 95 ? 9.247 -4.567 -25.983 1.00 59.19 95 THR A C 1
ATOM 757 O O . THR A 1 95 ? 9.789 -4.207 -27.028 1.00 59.19 95 THR A O 1
ATOM 760 N N . ILE A 1 96 ? 9.726 -5.577 -25.250 1.00 59.44 96 ILE A N 1
ATOM 761 C CA . ILE A 1 96 ? 10.951 -6.319 -25.593 1.00 59.44 96 ILE A CA 1
ATOM 762 C C . ILE A 1 96 ? 10.710 -7.209 -26.820 1.00 59.44 96 ILE A C 1
ATOM 764 O O . ILE A 1 96 ? 11.549 -7.269 -27.721 1.00 59.44 96 ILE A O 1
ATOM 768 N N . VAL A 1 97 ? 9.54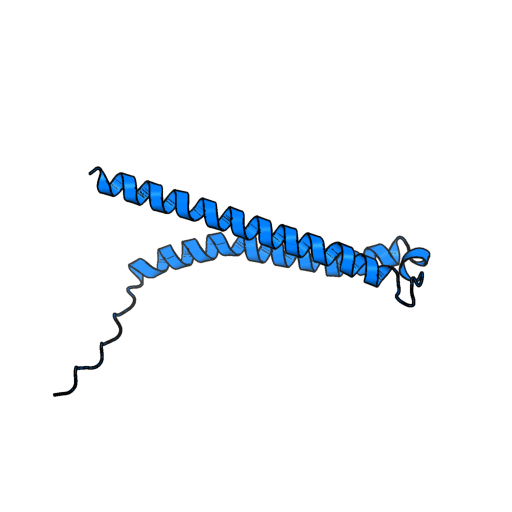9 -7.864 -26.892 1.00 61.09 97 VAL A N 1
ATOM 769 C CA . VAL A 1 97 ? 9.176 -8.729 -28.021 1.00 61.09 97 VAL A CA 1
ATOM 770 C C . VAL A 1 97 ? 8.994 -7.915 -29.308 1.00 61.09 97 VAL A C 1
ATOM 772 O O . VAL A 1 97 ? 9.420 -8.360 -30.376 1.00 61.09 97 VAL A O 1
ATOM 775 N N . ALA A 1 98 ? 8.435 -6.702 -29.228 1.00 61.91 98 ALA A N 1
ATOM 776 C CA . ALA A 1 98 ? 8.290 -5.817 -30.385 1.00 61.91 98 ALA A CA 1
ATOM 777 C C . ALA A 1 98 ? 9.647 -5.380 -30.976 1.00 61.91 98 ALA A C 1
ATOM 779 O O . ALA A 1 98 ? 9.827 -5.437 -32.195 1.00 61.91 98 ALA A O 1
ATOM 780 N N . GLU A 1 99 ? 10.627 -5.017 -30.137 1.00 59.81 99 GLU A N 1
ATOM 781 C CA . GLU A 1 99 ? 11.984 -4.682 -30.602 1.00 59.81 99 GLU A CA 1
ATOM 782 C C . GLU A 1 99 ? 12.729 -5.893 -31.181 1.00 59.81 99 GLU A C 1
ATOM 784 O O . GLU A 1 99 ? 13.439 -5.757 -32.183 1.00 59.81 99 GLU A O 1
ATOM 789 N N . GLN A 1 100 ? 12.567 -7.087 -30.596 1.00 58.69 100 GLN A N 1
ATOM 790 C CA . GLN A 1 100 ? 13.188 -8.300 -31.139 1.00 58.69 100 GLN A CA 1
ATOM 791 C C . GLN A 1 100 ? 12.597 -8.709 -32.491 1.00 58.69 100 GLN A C 1
ATOM 793 O O . GLN A 1 100 ? 13.346 -9.113 -33.380 1.00 58.69 100 GLN A O 1
ATOM 798 N N . ASN A 1 101 ? 11.284 -8.566 -32.682 1.00 58.34 101 ASN A N 1
ATOM 799 C CA . ASN A 1 101 ? 10.646 -8.843 -33.969 1.00 58.34 101 ASN A CA 1
ATOM 800 C C . ASN A 1 101 ? 11.097 -7.850 -35.053 1.00 58.34 101 ASN A C 1
ATOM 802 O O .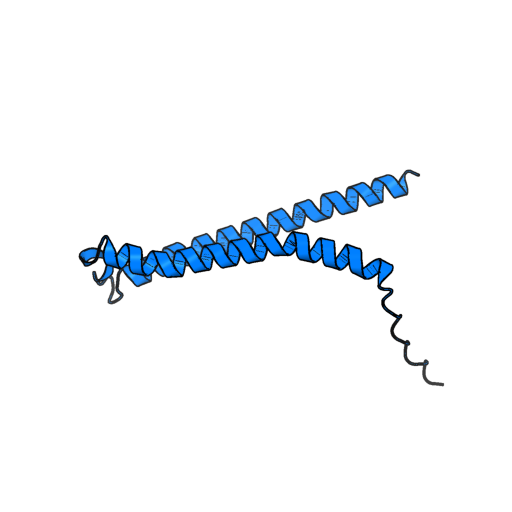 ASN A 1 101 ? 11.419 -8.275 -36.159 1.00 58.34 101 ASN A O 1
ATOM 806 N N . ALA A 1 102 ? 11.236 -6.562 -34.722 1.00 61.59 102 ALA A N 1
ATOM 807 C CA . ALA A 1 102 ? 11.737 -5.549 -35.656 1.00 61.59 102 ALA A CA 1
ATOM 808 C C . ALA A 1 102 ? 13.213 -5.755 -36.060 1.00 61.59 102 ALA A C 1
ATOM 810 O O . ALA A 1 102 ? 13.614 -5.363 -37.154 1.00 61.59 102 ALA A O 1
ATOM 811 N N . LYS A 1 103 ? 14.026 -6.374 -35.191 1.00 55.88 103 LYS A N 1
ATOM 812 C CA . LYS A 1 103 ? 15.410 -6.773 -35.503 1.00 55.88 103 LYS A CA 1
ATOM 813 C C . LYS A 1 103 ? 15.521 -8.092 -36.267 1.00 55.88 103 LYS A C 1
ATOM 815 O O . LYS A 1 103 ? 16.561 -8.318 -36.869 1.00 55.88 103 LYS A O 1
ATOM 820 N N . ARG A 1 104 ? 14.514 -8.969 -36.201 1.00 59.38 104 ARG A N 1
ATOM 821 C CA . ARG A 1 104 ? 14.516 -10.263 -36.906 1.00 59.38 104 ARG A CA 1
ATOM 822 C C . ARG A 1 104 ? 14.100 -10.131 -38.374 1.00 59.38 104 ARG A C 1
ATOM 824 O O . ARG A 1 104 ? 14.535 -10.936 -39.186 1.00 59.38 104 ARG A O 1
ATOM 831 N N . ASP A 1 105 ? 13.289 -9.124 -38.689 1.00 56.25 105 ASP A N 1
ATOM 832 C CA . ASP A 1 105 ? 12.806 -8.817 -40.045 1.00 56.25 105 ASP A CA 1
ATOM 833 C C . ASP A 1 105 ? 13.757 -7.919 -40.866 1.00 56.25 105 ASP A C 1
ATOM 835 O O . ASP A 1 105 ? 13.416 -7.512 -41.978 1.00 56.25 105 ASP A O 1
ATOM 839 N N . LYS A 1 106 ? 14.947 -7.597 -40.343 1.00 47.19 106 LYS A N 1
ATOM 840 C CA . LYS A 1 106 ? 15.959 -6.766 -41.005 1.00 47.19 106 LYS A CA 1
ATOM 841 C C . LYS A 1 106 ? 17.291 -7.498 -41.097 1.00 47.19 106 LYS A C 1
ATOM 843 O O . LYS A 1 106 ? 17.947 -7.351 -42.151 1.00 47.19 106 LYS A O 1
#

Solvent-accessible surface area (backbone atoms only — not comparable to full-atom values): 6148 Å² total; per-residue (Å²): 135,80,81,76,78,81,73,78,77,80,81,54,63,85,65,45,52,61,51,51,52,54,50,51,67,58,44,50,62,53,54,52,48,56,48,49,52,49,49,48,56,66,48,45,53,57,49,44,43,67,78,35,48,75,56,30,65,35,64,55,98,83,40,40,37,49,58,55,50,48,52,65,50,50,52,57,50,52,48,52,52,51,56,49,50,53,57,56,54,56,60,52,51,57,56,54,51,51,54,51,51,62,62,69,79,105

pLDDT: mean 75.04, std 9.51, range [47.19, 87.44]

Sequence (106 aa):
MLPEPRQPTPIDPATTAPLVRAIMGRQARLSLRVAAVFLVLIFGLPLVNWLLPGVAQTRVFGFPLTWLFLAVLFYPLTWALSGYFVRESDRLEETIVAEQNAKRDK

Mean predicted aligned error: 12.06 Å

Foldseek 3Di:
DDPDPPDPDPDDCVVVVVVVVVVVVLCVVVVVLVVVLVVCLVCVLVVCCVVPVVQQQDADVNHGVSVVVSVVSNVVSVVVSVVVVVVVVVVVVVVVVVVVVVVVVD